Protein AF-A0A953SVZ8-F1 (afdb_monomer)

Radius of gyration: 27.63 Å; Cα contacts (8 Å, |Δi|>4): 65; chains: 1; bounding box: 50×70×62 Å

Solvent-accessible surface area (backbone atoms only — not comparable to full-atom values): 6945 Å² total; per-residue (Å²): 142,83,84,90,81,86,89,83,80,87,81,80,89,76,92,75,87,72,89,72,73,79,74,72,72,80,58,80,77,72,62,69,92,68,84,69,84,74,73,48,72,58,39,46,52,50,51,61,76,54,46,54,90,94,49,57,63,70,57,48,53,60,51,49,67,39,71,76,39,18,67,75,56,59,38,69,39,37,66,76,52,52,78,75,40,66,69,90,58,49,57,83,81,46,39,75,41,85,43,83,85,128

Foldseek 3Di:
DDDDDDDDDDDDDDDDDDPPDPPPPPPVVPPDPPDDPDQDPLQLVQQQVQDDPPDDSVVSVVQCSDLVVLAVRAGEDEVVSVVVGDPVSHDPSHHYDYDYDD

Sequence (102 aa):
MRTHTLIFLLGLLPLGAMAQAPAQELDPSSSTAQDGERVNATTLAVLRANCPKDMAEADWLRLMAKSVNRSLYPLRITQAMLDTLDASKLDPGYQYVMVPVR

Mean predicted aligned error: 15.34 Å

Secondary structure (DSSP, 8-state):
---------------------------TT-----S-----HHHHHHHHHT--TTS-HHHHHHHHTSHHHHHHSPEEE-HHHHTTS-GGGS-TTS-EEE----

Structure (mmCIF, N/CA/C/O backbone):
data_AF-A0A953SVZ8-F1
#
_entry.id   AF-A0A953SVZ8-F1
#
loop_
_atom_site.group_PDB
_atom_site.id
_atom_site.type_symbol
_atom_site.label_atom_id
_atom_site.label_alt_id
_atom_site.label_comp_id
_atom_site.label_asym_id
_atom_site.label_entity_id
_atom_site.label_seq_id
_atom_site.pdbx_PDB_ins_code
_atom_site.Cartn_x
_atom_site.Cartn_y
_atom_site.Cartn_z
_atom_site.occupancy
_atom_site.B_iso_or_equiv
_atom_site.auth_seq_id
_atom_site.auth_comp_id
_atom_site.auth_asym_id
_atom_site.auth_atom_id
_atom_site.pdbx_PDB_model_num
ATOM 1 N N . MET A 1 1 ? -38.955 37.897 -46.543 1.00 50.84 1 MET A N 1
ATOM 2 C CA . MET A 1 1 ? -37.557 38.135 -46.969 1.00 50.84 1 MET A CA 1
ATOM 3 C C . MET A 1 1 ? -37.350 39.637 -47.097 1.00 50.84 1 MET A C 1
ATOM 5 O O . MET A 1 1 ? -37.957 40.241 -47.972 1.00 50.84 1 MET A O 1
ATOM 9 N N . ARG A 1 2 ? -36.624 40.247 -46.151 1.00 42.28 2 ARG A N 1
ATOM 10 C CA . ARG A 1 2 ? -36.270 41.682 -46.114 1.00 42.28 2 ARG A CA 1
ATOM 11 C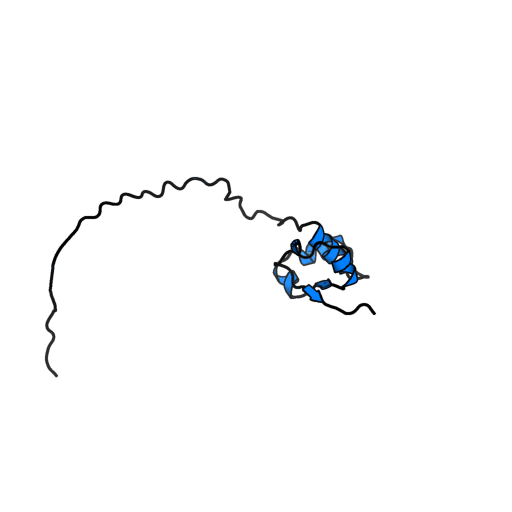 C . ARG A 1 2 ? -35.296 41.899 -44.941 1.00 42.28 2 ARG A C 1
ATOM 13 O O . ARG A 1 2 ? -35.641 41.544 -43.824 1.00 42.28 2 ARG A O 1
ATOM 20 N N . THR A 1 3 ? -34.007 42.070 -45.246 1.00 41.44 3 THR A N 1
ATOM 21 C CA . THR A 1 3 ? -33.200 43.316 -45.180 1.00 41.44 3 THR A CA 1
ATOM 22 C C . THR A 1 3 ? -32.596 43.615 -43.803 1.00 41.44 3 THR A C 1
ATOM 24 O O . THR A 1 3 ? -33.304 43.935 -42.856 1.00 41.44 3 THR A O 1
ATOM 27 N N . HIS A 1 4 ? -31.264 43.514 -43.753 1.00 55.16 4 HIS A N 1
ATOM 28 C CA . HIS A 1 4 ? -30.356 43.935 -42.684 1.00 55.16 4 HIS A CA 1
ATOM 29 C C . HIS A 1 4 ? -30.533 45.405 -42.285 1.00 55.16 4 HIS A C 1
ATOM 31 O O . HIS A 1 4 ? -30.654 46.222 -43.191 1.00 55.16 4 HIS A O 1
ATOM 37 N N . THR A 1 5 ? -30.373 45.734 -40.994 1.00 47.22 5 THR A N 1
ATOM 38 C CA . THR A 1 5 ? -29.823 47.032 -40.555 1.00 47.22 5 THR A CA 1
ATOM 39 C C . THR A 1 5 ? -29.107 46.894 -39.208 1.00 47.22 5 THR A C 1
ATOM 41 O O . THR A 1 5 ? -29.642 46.333 -38.254 1.00 47.22 5 THR A O 1
ATOM 44 N N . LEU A 1 6 ? -27.878 47.414 -39.187 1.00 54.38 6 LEU A N 1
ATOM 45 C CA . LEU A 1 6 ? -26.944 47.562 -38.075 1.00 54.38 6 LEU A CA 1
ATOM 46 C C . LEU A 1 6 ? -27.573 48.194 -36.823 1.00 54.38 6 LEU A C 1
ATOM 48 O O . LEU A 1 6 ? -28.217 49.237 -36.915 1.00 54.38 6 LEU A O 1
ATOM 52 N N . ILE A 1 7 ? -27.239 47.655 -35.649 1.00 59.78 7 ILE A N 1
ATOM 53 C CA . ILE A 1 7 ? -27.315 48.394 -34.384 1.00 59.78 7 ILE A CA 1
ATOM 54 C C . ILE A 1 7 ? -25.902 48.882 -34.065 1.00 59.78 7 ILE A C 1
ATOM 56 O O . ILE A 1 7 ? -25.050 48.140 -33.586 1.00 59.78 7 ILE A O 1
ATOM 60 N N . PHE A 1 8 ? -25.669 50.147 -34.405 1.00 52.25 8 PHE A N 1
ATOM 61 C CA . PHE A 1 8 ? -24.548 50.957 -33.956 1.00 52.25 8 PHE A CA 1
ATOM 62 C C . PHE A 1 8 ? -25.081 51.795 -32.790 1.00 52.25 8 PHE A C 1
ATOM 64 O O . PHE A 1 8 ? -25.902 52.684 -33.004 1.00 52.25 8 PHE A O 1
ATOM 71 N N . LEU A 1 9 ? -24.665 51.505 -31.559 1.00 55.28 9 LEU A N 1
ATOM 72 C CA . LEU A 1 9 ? -24.844 52.435 -30.444 1.00 55.28 9 LEU A CA 1
ATOM 73 C C . LEU A 1 9 ? -23.584 52.420 -29.587 1.00 55.28 9 LEU A C 1
ATOM 75 O O . LEU A 1 9 ? -23.368 51.592 -28.708 1.00 55.28 9 LEU A O 1
ATOM 79 N N . LEU A 1 10 ? -22.725 53.351 -29.985 1.00 57.41 10 LEU A N 1
ATOM 80 C CA . LEU A 1 10 ? -21.532 53.832 -29.326 1.00 57.41 10 LEU A CA 1
ATOM 81 C C . LEU A 1 10 ? -21.931 54.605 -28.057 1.00 57.41 10 LEU A C 1
ATOM 83 O O . LEU A 1 10 ? -22.761 55.510 -28.129 1.00 57.41 10 LEU A O 1
ATOM 87 N N . GLY A 1 11 ? -21.281 54.310 -26.934 1.00 50.88 11 GLY A N 1
ATOM 88 C CA . GLY A 1 11 ? -21.225 55.188 -25.762 1.00 50.88 11 GLY A CA 1
ATOM 89 C C . GLY A 1 11 ? -21.075 54.392 -24.466 1.00 50.88 11 GLY A C 1
ATOM 90 O O . GLY A 1 11 ? -21.738 53.384 -24.292 1.00 50.88 11 GLY A O 1
ATOM 91 N N . LEU A 1 12 ? -20.246 54.752 -23.493 1.00 57.69 12 LEU A N 1
ATOM 92 C CA . LEU A 1 12 ? -19.251 55.809 -23.335 1.00 57.69 12 LEU A CA 1
ATOM 93 C C . LEU A 1 12 ? -18.567 55.469 -21.978 1.00 57.69 12 LEU A C 1
ATOM 95 O O . LEU A 1 12 ? -19.288 55.291 -21.002 1.00 57.69 12 LEU A O 1
ATOM 99 N N . LEU A 1 13 ? -17.224 55.444 -21.912 1.00 51.69 13 LEU A N 1
ATOM 100 C CA . LEU A 1 13 ? -16.349 55.471 -20.703 1.00 51.69 13 LEU A CA 1
ATOM 101 C C . LEU A 1 13 ? -16.264 54.251 -19.743 1.00 51.69 13 LEU A C 1
ATOM 103 O O . LEU A 1 13 ? -17.208 53.473 -19.664 1.00 51.69 13 LEU A O 1
ATOM 107 N N . PRO A 1 14 ? -15.184 54.128 -18.919 1.00 51.81 14 PRO A N 1
ATOM 108 C CA . PRO A 1 14 ? -13.953 54.935 -18.849 1.00 51.81 14 PRO A CA 1
ATOM 109 C C . PRO A 1 14 ? -12.647 54.140 -19.055 1.00 51.81 14 PRO A C 1
ATOM 111 O O . PRO A 1 14 ? -12.565 52.931 -18.853 1.00 51.81 14 PRO A O 1
ATOM 114 N N . LEU A 1 15 ? -11.591 54.884 -19.404 1.00 56.44 15 LEU A N 1
ATOM 115 C CA . LEU A 1 15 ? -10.197 54.451 -19.352 1.00 56.44 15 LEU A CA 1
ATOM 116 C C . LEU A 1 15 ? -9.817 54.017 -17.928 1.00 56.44 15 LEU A C 1
ATOM 118 O O . LEU A 1 15 ? -9.493 54.844 -17.080 1.00 56.44 15 LEU A O 1
ATOM 122 N N . GLY A 1 16 ? -9.825 52.711 -17.682 1.00 53.78 16 GLY A N 1
ATOM 123 C CA . GLY A 1 16 ? -9.140 52.095 -16.555 1.00 53.78 16 GLY A CA 1
ATOM 124 C C . GLY A 1 16 ? -7.757 51.640 -16.996 1.00 53.78 16 GLY A C 1
ATOM 125 O O . GLY A 1 16 ? -7.590 50.515 -17.455 1.00 53.78 16 GLY A O 1
ATOM 126 N N . ALA A 1 17 ? -6.771 52.526 -16.883 1.00 55.75 17 ALA A N 1
ATOM 127 C CA . ALA A 1 17 ? -5.371 52.148 -16.936 1.00 55.75 17 ALA A CA 1
ATOM 128 C C . ALA A 1 17 ? -5.073 51.205 -15.763 1.00 55.75 17 ALA A C 1
ATOM 130 O O . ALA A 1 17 ? -4.973 51.652 -14.627 1.00 55.75 17 ALA A O 1
ATOM 131 N N . MET A 1 18 ? -4.922 49.912 -16.036 1.00 52.09 18 MET A N 1
ATOM 132 C CA . MET A 1 18 ? -4.241 48.992 -15.129 1.00 52.09 18 MET A CA 1
ATOM 133 C C . MET A 1 18 ? -3.091 48.365 -15.900 1.00 52.09 18 MET A C 1
ATOM 135 O O . MET A 1 18 ? -3.202 47.310 -16.518 1.00 52.09 18 MET A O 1
ATOM 139 N N . ALA A 1 19 ? -1.971 49.083 -15.880 1.00 58.16 19 ALA A N 1
ATOM 140 C CA . ALA A 1 19 ? -0.663 48.500 -16.084 1.00 58.16 19 ALA A CA 1
ATOM 141 C C . ALA A 1 19 ? -0.404 47.527 -14.924 1.00 58.16 19 ALA A C 1
ATOM 143 O O . ALA A 1 19 ? 0.173 47.893 -13.907 1.00 58.16 19 ALA A O 1
ATOM 144 N N . GLN A 1 20 ? -0.865 46.288 -15.060 1.00 55.81 20 GLN A N 1
ATOM 145 C CA . GLN A 1 20 ? -0.324 45.173 -14.298 1.00 55.81 20 GLN A CA 1
ATOM 146 C C . GLN A 1 20 ? 0.569 44.394 -15.248 1.00 55.81 20 GLN A C 1
ATOM 148 O O . GLN A 1 20 ? 0.148 43.457 -15.921 1.00 55.81 20 GLN A O 1
ATOM 153 N N . ALA A 1 21 ? 1.822 44.840 -15.327 1.00 51.19 21 ALA A N 1
ATOM 154 C CA . ALA A 1 21 ? 2.894 43.942 -15.703 1.00 51.19 21 ALA A CA 1
ATOM 155 C C . ALA A 1 21 ? 2.831 42.762 -14.723 1.00 51.19 21 ALA A C 1
ATOM 157 O O . ALA A 1 21 ? 2.873 43.005 -13.511 1.00 51.19 21 ALA A O 1
ATOM 158 N N . PRO A 1 22 ? 2.725 41.507 -15.184 1.00 47.31 22 PRO A N 1
ATOM 159 C CA . PRO A 1 22 ? 3.097 40.408 -14.328 1.00 47.31 22 PRO A CA 1
ATOM 160 C C . PRO A 1 22 ? 4.607 40.548 -14.139 1.00 47.31 22 PRO A C 1
ATOM 162 O O . PRO A 1 22 ? 5.405 40.082 -14.949 1.00 47.31 22 PRO A O 1
ATOM 165 N N . ALA A 1 23 ? 5.009 41.229 -13.066 1.00 49.75 23 ALA A N 1
ATOM 166 C CA . ALA A 1 23 ? 6.196 40.807 -12.362 1.00 49.75 23 ALA A CA 1
ATOM 167 C C . ALA A 1 23 ? 5.887 39.361 -11.976 1.00 49.75 23 ALA A C 1
ATOM 169 O O . ALA A 1 23 ? 5.161 39.100 -11.019 1.00 49.75 23 ALA A O 1
ATOM 170 N N . GLN A 1 24 ? 6.326 38.434 -12.830 1.00 48.69 24 GLN A N 1
ATOM 171 C CA . GLN A 1 24 ? 6.577 37.069 -12.429 1.00 48.69 24 GLN A CA 1
ATOM 172 C C . GLN A 1 24 ? 7.554 37.196 -11.272 1.00 48.69 24 GLN A C 1
ATOM 174 O O . GLN A 1 24 ? 8.764 37.316 -11.458 1.00 48.69 24 GLN A O 1
ATOM 179 N N . GLU A 1 25 ? 6.987 37.270 -10.075 1.00 45.78 25 GLU A N 1
ATOM 180 C CA . GLU A 1 25 ? 7.646 36.833 -8.874 1.00 45.78 25 GLU A CA 1
ATOM 181 C C . GLU A 1 25 ? 8.109 35.422 -9.219 1.00 45.78 25 GLU A C 1
ATOM 183 O O . GLU A 1 25 ? 7.312 34.503 -9.424 1.00 45.78 25 GLU A O 1
ATOM 188 N N . LEU A 1 26 ? 9.409 35.324 -9.495 1.00 47.62 26 LEU A N 1
ATOM 189 C CA . LEU A 1 26 ? 10.150 34.083 -9.559 1.00 47.62 26 LEU A CA 1
ATOM 190 C C . LEU A 1 26 ? 9.988 33.463 -8.184 1.00 47.62 26 LEU A C 1
ATOM 192 O O . LEU A 1 26 ? 10.814 33.665 -7.303 1.00 47.62 26 LEU A O 1
ATOM 196 N N . ASP A 1 27 ? 8.870 32.780 -8.004 1.00 43.56 27 ASP A N 1
ATOM 197 C CA . ASP A 1 27 ? 8.632 31.880 -6.909 1.00 43.56 27 ASP A CA 1
ATOM 198 C C . ASP A 1 27 ? 9.635 30.735 -7.120 1.00 43.56 27 ASP A C 1
ATOM 200 O O . ASP A 1 27 ? 9.487 29.953 -8.071 1.00 43.56 27 ASP A O 1
ATOM 204 N N . PRO A 1 28 ? 10.697 30.612 -6.300 1.00 48.16 28 PRO A N 1
ATOM 205 C CA . PRO A 1 28 ? 11.595 29.467 -6.393 1.00 48.16 28 PRO A CA 1
ATOM 206 C C . PRO A 1 28 ? 10.885 28.162 -5.986 1.00 48.16 28 PRO A C 1
ATOM 208 O O . PRO A 1 28 ? 11.489 27.093 -6.037 1.00 48.16 28 PRO A O 1
ATOM 211 N N . SER A 1 29 ? 9.595 28.216 -5.633 1.00 46.94 29 SER A N 1
ATOM 212 C CA . SER A 1 29 ? 8.749 27.045 -5.401 1.00 46.94 29 SER A CA 1
ATOM 213 C C . SER A 1 29 ? 8.285 26.366 -6.688 1.00 46.94 29 SER A C 1
ATOM 215 O O . SER A 1 29 ? 7.736 25.267 -6.625 1.00 46.94 29 SER A O 1
ATOM 217 N N . SER A 1 30 ? 8.603 26.924 -7.863 1.00 44.72 30 SER A N 1
ATOM 218 C CA . SER A 1 30 ? 8.663 26.141 -9.102 1.00 44.72 30 SER A CA 1
ATOM 219 C C . SER A 1 30 ? 9.897 25.227 -9.087 1.00 44.72 30 SER A C 1
ATOM 221 O O . SER A 1 30 ? 10.709 25.234 -10.011 1.00 44.72 30 SER A O 1
ATOM 223 N N . SER A 1 31 ? 10.043 24.416 -8.030 1.00 40.75 31 SER A N 1
ATOM 224 C CA . SER A 1 31 ? 10.729 23.141 -8.164 1.00 40.75 31 SER A CA 1
ATOM 225 C C . SER A 1 31 ? 9.939 22.378 -9.205 1.00 40.75 31 SER A C 1
ATOM 227 O O . SER A 1 31 ? 8.851 21.865 -8.952 1.00 40.75 31 SER A O 1
ATOM 229 N N . THR A 1 32 ? 10.492 22.377 -10.412 1.00 39.12 32 THR A N 1
ATOM 230 C CA . THR A 1 32 ? 10.480 21.228 -11.300 1.00 39.12 32 THR A CA 1
ATOM 231 C C . THR A 1 32 ? 10.027 19.991 -10.548 1.00 39.12 32 THR A C 1
ATOM 233 O O . THR A 1 32 ? 10.693 19.562 -9.604 1.00 39.12 32 THR A O 1
ATOM 236 N N . ALA A 1 33 ? 8.894 19.442 -10.977 1.00 43.16 33 ALA A N 1
ATOM 237 C CA . ALA A 1 33 ? 8.528 18.056 -10.763 1.00 43.16 33 ALA A CA 1
ATOM 238 C C . ALA A 1 33 ? 9.641 17.165 -11.350 1.00 43.16 33 ALA A C 1
ATOM 240 O O . ALA A 1 33 ? 9.509 16.585 -12.422 1.00 43.16 33 ALA A O 1
ATOM 241 N N . GLN A 1 34 ? 10.783 17.152 -10.672 1.00 38.28 34 GLN A N 1
ATOM 242 C CA . GLN A 1 34 ? 11.872 16.221 -10.823 1.00 38.28 34 GLN A CA 1
ATOM 243 C C . GLN A 1 34 ? 11.584 15.096 -9.839 1.00 38.28 34 GLN A C 1
ATOM 245 O O . GLN A 1 34 ? 11.670 15.262 -8.627 1.00 38.28 34 GLN A O 1
ATOM 250 N N . ASP A 1 35 ? 11.184 13.970 -10.418 1.00 41.00 35 ASP A N 1
ATOM 251 C CA . ASP A 1 35 ? 11.689 12.651 -10.068 1.00 41.00 35 ASP A CA 1
ATOM 252 C C . ASP A 1 35 ? 11.673 12.266 -8.585 1.00 41.00 35 ASP A C 1
ATOM 254 O O . ASP A 1 35 ? 12.630 12.444 -7.836 1.00 41.00 35 ASP A O 1
ATOM 258 N N . GLY A 1 36 ? 10.587 11.592 -8.207 1.00 45.84 36 GLY A N 1
ATOM 259 C CA . GLY A 1 36 ? 10.483 10.868 -6.947 1.00 45.84 36 GLY A CA 1
ATOM 260 C C . GLY A 1 36 ? 9.821 11.695 -5.862 1.00 45.84 36 GLY A C 1
ATOM 261 O O . GLY A 1 36 ? 10.464 12.059 -4.881 1.00 45.84 36 GLY A O 1
ATOM 262 N N . GLU A 1 37 ? 8.515 11.939 -6.009 1.00 57.25 37 GLU A N 1
ATOM 263 C CA . GLU A 1 37 ? 7.651 12.298 -4.885 1.00 57.25 37 GLU A CA 1
ATOM 264 C C . GLU A 1 37 ? 7.962 11.331 -3.737 1.00 57.25 37 GLU A C 1
ATOM 266 O O . GLU A 1 37 ? 7.682 10.129 -3.805 1.00 57.25 37 GLU A O 1
ATOM 271 N N . ARG A 1 38 ? 8.687 11.836 -2.736 1.00 72.19 38 ARG A N 1
ATOM 272 C CA . ARG A 1 38 ? 9.204 11.023 -1.645 1.00 72.19 38 ARG A CA 1
ATOM 273 C C . ARG A 1 38 ? 8.002 10.519 -0.867 1.00 72.19 38 ARG A C 1
ATOM 275 O O . ARG A 1 38 ? 7.405 11.268 -0.099 1.00 72.19 38 ARG A O 1
ATOM 282 N N . VAL A 1 39 ? 7.660 9.251 -1.079 1.00 86.38 39 VAL A N 1
ATOM 283 C CA . VAL A 1 39 ? 6.554 8.593 -0.385 1.00 86.38 39 VAL A CA 1
ATOM 284 C C . VAL A 1 39 ? 6.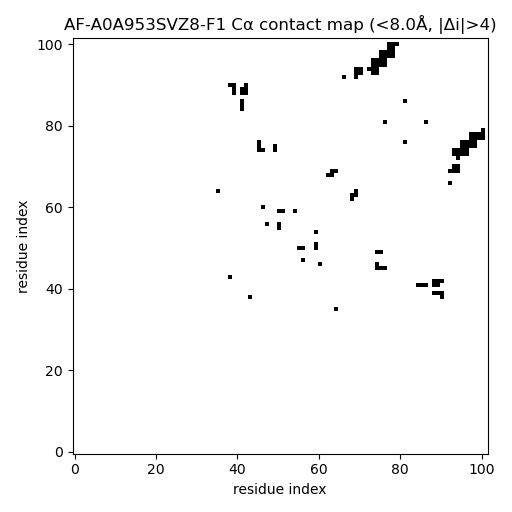747 8.775 1.118 1.00 86.38 39 VAL A C 1
ATOM 286 O O . VAL A 1 39 ? 7.811 8.460 1.662 1.00 86.38 39 VAL A O 1
ATOM 289 N N . ASN A 1 40 ? 5.732 9.324 1.787 1.00 91.75 40 ASN A N 1
ATOM 290 C CA . ASN A 1 40 ? 5.808 9.562 3.221 1.00 91.75 40 ASN A CA 1
ATOM 291 C C . ASN A 1 40 ? 5.920 8.231 3.992 1.00 91.75 40 ASN A C 1
ATOM 293 O O . ASN A 1 40 ? 5.543 7.166 3.499 1.00 91.75 40 ASN A O 1
ATOM 297 N N . ALA A 1 41 ? 6.443 8.288 5.218 1.00 93.94 41 ALA A N 1
ATOM 298 C CA . ALA A 1 41 ? 6.744 7.088 5.999 1.00 93.94 41 ALA A CA 1
ATOM 299 C C . ALA A 1 41 ? 5.511 6.202 6.270 1.00 93.94 41 ALA A C 1
ATOM 301 O O . ALA A 1 41 ? 5.634 4.977 6.255 1.00 93.94 41 ALA A O 1
ATOM 302 N N . THR A 1 42 ? 4.331 6.801 6.468 1.00 95.88 42 THR A N 1
ATOM 303 C CA . THR A 1 42 ? 3.077 6.069 6.700 1.00 95.88 42 THR A CA 1
ATOM 304 C C . THR A 1 42 ? 2.679 5.276 5.458 1.00 95.88 42 THR A C 1
ATOM 306 O O . THR A 1 42 ? 2.476 4.066 5.536 1.00 95.88 42 THR A O 1
ATOM 309 N N . THR A 1 43 ? 2.641 5.920 4.290 1.00 96.56 43 THR A N 1
ATOM 310 C CA . THR A 1 43 ? 2.340 5.249 3.017 1.00 96.56 43 THR A CA 1
ATOM 311 C C . THR A 1 43 ? 3.383 4.185 2.681 1.00 96.56 43 THR A C 1
ATOM 313 O O . THR A 1 43 ? 3.033 3.102 2.215 1.00 96.56 43 THR A O 1
ATOM 316 N N . LEU A 1 44 ? 4.664 4.438 2.975 1.00 96.44 44 LEU A N 1
ATOM 317 C CA . LEU A 1 44 ? 5.732 3.459 2.768 1.00 96.44 44 LEU A CA 1
ATOM 318 C C . LEU A 1 44 ? 5.525 2.194 3.614 1.00 96.44 44 LEU A C 1
ATOM 320 O O . LEU A 1 44 ? 5.745 1.089 3.121 1.00 96.44 44 LEU A O 1
ATOM 324 N N . ALA A 1 45 ? 5.071 2.330 4.863 1.00 96.44 45 ALA A N 1
ATOM 325 C CA . ALA A 1 45 ? 4.743 1.182 5.706 1.00 96.44 45 ALA A CA 1
ATOM 326 C C . ALA A 1 45 ? 3.597 0.349 5.108 1.00 96.44 45 ALA A C 1
ATOM 328 O O . ALA A 1 45 ? 3.690 -0.878 5.056 1.00 96.44 45 ALA A O 1
ATOM 329 N N . VAL A 1 46 ? 2.555 1.006 4.584 1.00 96.94 46 VAL A N 1
ATOM 330 C CA . VAL A 1 46 ? 1.444 0.323 3.903 1.00 96.94 46 VAL A CA 1
ATOM 331 C C . VAL A 1 46 ? 1.917 -0.378 2.628 1.00 96.94 46 VAL A C 1
ATOM 333 O O . VAL A 1 46 ? 1.536 -1.526 2.392 1.00 96.94 46 VAL A O 1
ATOM 336 N N . LEU A 1 47 ? 2.772 0.267 1.830 1.00 97.31 47 LEU A N 1
ATOM 337 C CA . LEU A 1 47 ? 3.360 -0.334 0.632 1.00 97.31 47 LEU A CA 1
ATOM 338 C C . LEU A 1 47 ? 4.138 -1.603 0.973 1.00 97.31 47 LEU A C 1
ATOM 340 O O . LEU A 1 47 ? 3.924 -2.629 0.336 1.00 97.31 47 LEU A O 1
ATOM 344 N N . ARG A 1 48 ? 4.985 -1.563 2.003 1.00 96.75 48 ARG A N 1
ATOM 345 C CA . ARG A 1 48 ? 5.746 -2.733 2.464 1.00 96.75 48 ARG A CA 1
ATOM 346 C C . ARG A 1 48 ? 4.841 -3.861 2.944 1.00 96.75 48 ARG A C 1
ATOM 348 O O . ARG A 1 48 ? 5.044 -5.006 2.555 1.00 96.75 48 ARG A O 1
ATOM 355 N N . ALA A 1 49 ? 3.804 -3.539 3.718 1.00 96.44 49 ALA A N 1
ATOM 356 C CA . ALA A 1 49 ? 2.828 -4.520 4.195 1.00 96.44 49 ALA A CA 1
ATOM 357 C C . ALA A 1 49 ? 2.041 -5.197 3.056 1.00 96.44 49 ALA A C 1
ATOM 359 O O . ALA A 1 49 ? 1.544 -6.309 3.223 1.00 96.44 49 ALA A O 1
ATOM 360 N N . ASN A 1 50 ? 1.936 -4.535 1.901 1.00 97.25 50 ASN A N 1
ATOM 361 C CA . ASN A 1 50 ? 1.262 -5.039 0.706 1.00 97.25 50 ASN A CA 1
ATOM 362 C C . ASN A 1 50 ? 2.215 -5.649 -0.332 1.00 97.25 50 ASN A C 1
ATOM 364 O O . ASN A 1 50 ? 1.754 -6.045 -1.402 1.00 97.25 50 ASN A O 1
ATOM 368 N N . CYS A 1 51 ? 3.517 -5.747 -0.043 1.00 97.56 51 CYS A N 1
ATOM 369 C CA . CYS A 1 51 ? 4.470 -6.364 -0.959 1.00 97.56 51 CYS A CA 1
ATOM 370 C C . CYS A 1 51 ? 4.086 -7.836 -1.213 1.00 97.56 51 CYS A C 1
ATOM 372 O O . CYS A 1 51 ? 3.937 -8.602 -0.251 1.00 97.56 51 CYS A O 1
ATOM 374 N N . PRO A 1 52 ? 3.926 -8.267 -2.480 1.00 96.69 52 PRO A N 1
ATOM 375 C CA . PRO A 1 52 ? 3.685 -9.671 -2.795 1.00 96.69 52 PRO A CA 1
ATOM 376 C C . PRO A 1 52 ? 4.817 -10.560 -2.268 1.00 96.69 52 PRO A C 1
ATOM 378 O O . PRO A 1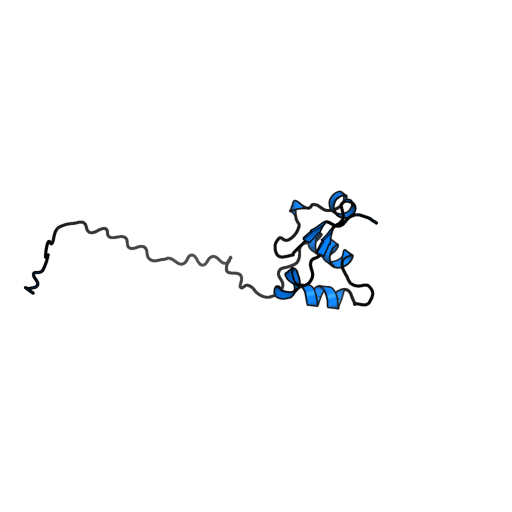 52 ? 5.985 -10.187 -2.341 1.00 96.69 52 PRO A O 1
ATOM 381 N N . LYS A 1 53 ? 4.477 -11.757 -1.770 1.00 95.31 53 LYS A N 1
ATOM 382 C CA . LYS A 1 53 ? 5.452 -12.684 -1.161 1.00 95.31 53 LYS A CA 1
ATOM 383 C C . LYS A 1 53 ? 6.564 -13.114 -2.122 1.00 95.31 53 LYS A C 1
ATOM 385 O O . LYS A 1 53 ? 7.695 -13.295 -1.691 1.00 95.31 53 LYS A O 1
ATOM 390 N N . ASP A 1 54 ? 6.232 -13.244 -3.404 1.00 96.44 54 ASP A N 1
ATOM 391 C CA . ASP A 1 54 ? 7.140 -13.718 -4.453 1.00 96.44 54 ASP A CA 1
ATOM 392 C C . ASP A 1 54 ? 7.811 -12.562 -5.224 1.00 96.44 54 ASP A C 1
ATOM 394 O O . ASP A 1 54 ? 8.335 -12.757 -6.319 1.00 96.44 54 ASP A O 1
ATOM 398 N N . MET A 1 55 ? 7.773 -11.337 -4.684 1.00 97.44 55 MET A N 1
ATOM 399 C CA . MET A 1 55 ? 8.354 -10.140 -5.295 1.00 97.44 55 MET A CA 1
ATOM 400 C C . MET A 1 55 ? 9.327 -9.463 -4.328 1.00 97.44 55 MET A C 1
ATOM 402 O O . MET A 1 55 ? 9.048 -9.330 -3.139 1.00 97.44 55 MET A O 1
ATOM 406 N N . ALA A 1 56 ? 10.468 -8.994 -4.838 1.00 97.81 56 ALA A N 1
ATOM 407 C CA . ALA A 1 56 ? 11.393 -8.202 -4.039 1.00 97.81 56 ALA A CA 1
ATOM 408 C C . ALA A 1 56 ? 10.780 -6.834 -3.692 1.00 97.81 56 ALA A C 1
ATOM 410 O O . ALA A 1 56 ? 10.221 -6.163 -4.561 1.00 97.81 56 ALA A O 1
ATOM 411 N N . GLU A 1 57 ? 10.952 -6.376 -2.446 1.00 97.00 57 GLU A N 1
ATOM 412 C CA . GLU A 1 57 ? 10.405 -5.088 -1.985 1.00 97.00 57 GLU A CA 1
ATOM 413 C C . GLU A 1 57 ? 10.837 -3.924 -2.890 1.00 97.00 57 GLU A C 1
ATOM 415 O O . GLU A 1 57 ? 10.020 -3.084 -3.253 1.00 97.00 57 GLU A O 1
ATOM 420 N N . ALA A 1 58 ? 12.105 -3.886 -3.307 1.00 96.31 58 ALA A N 1
ATOM 421 C CA . ALA A 1 58 ? 12.611 -2.826 -4.178 1.00 96.31 58 ALA A CA 1
ATOM 422 C C . ALA A 1 58 ? 11.893 -2.789 -5.540 1.00 96.31 58 ALA A C 1
ATOM 424 O O . ALA A 1 58 ? 11.596 -1.708 -6.054 1.00 96.31 58 ALA A O 1
ATOM 425 N N . ASP A 1 59 ? 11.573 -3.955 -6.107 1.00 97.56 59 ASP A N 1
ATOM 426 C CA . ASP A 1 59 ? 10.833 -4.056 -7.365 1.00 97.56 59 ASP A CA 1
ATOM 427 C C . ASP A 1 59 ? 9.378 -3.636 -7.196 1.00 97.56 59 ASP A C 1
ATOM 429 O O . ASP A 1 59 ? 8.851 -2.909 -8.038 1.00 97.56 59 ASP A O 1
ATOM 433 N N . TRP A 1 60 ? 8.761 -4.019 -6.080 1.00 97.44 60 TRP A N 1
ATOM 434 C CA . TRP A 1 60 ? 7.423 -3.576 -5.708 1.00 97.44 60 TRP A CA 1
ATOM 435 C C . TRP A 1 60 ? 7.346 -2.053 -5.542 1.00 97.44 60 TRP A C 1
ATOM 437 O O . TRP A 1 60 ? 6.491 -1.402 -6.141 1.00 97.44 60 TRP A O 1
ATOM 447 N N . LEU A 1 61 ? 8.273 -1.446 -4.798 1.00 96.44 61 LEU A N 1
ATOM 448 C CA . LEU A 1 61 ? 8.312 0.006 -4.613 1.00 96.44 61 LEU A CA 1
ATOM 449 C C . LEU A 1 61 ? 8.558 0.736 -5.940 1.00 96.44 61 LEU A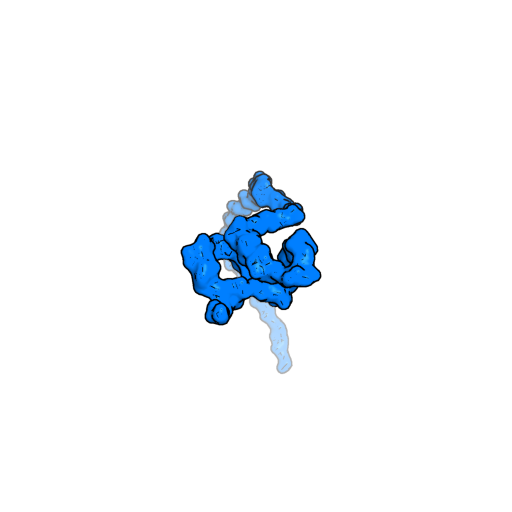 C 1
ATOM 451 O O . LEU A 1 61 ? 7.910 1.744 -6.221 1.00 96.44 61 LEU A O 1
ATOM 455 N N . ARG A 1 62 ? 9.433 0.200 -6.800 1.00 96.19 62 ARG A N 1
ATOM 456 C CA . ARG A 1 62 ? 9.667 0.730 -8.151 1.00 96.19 62 ARG A CA 1
ATOM 457 C C . ARG A 1 62 ? 8.432 0.606 -9.046 1.00 96.19 62 ARG A C 1
ATOM 459 O O . ARG A 1 62 ? 8.171 1.502 -9.848 1.00 96.19 62 ARG A O 1
ATOM 466 N N . LEU A 1 63 ? 7.670 -0.480 -8.921 1.00 96.62 63 LEU A N 1
ATOM 467 C CA . LEU A 1 63 ? 6.393 -0.656 -9.608 1.00 96.62 63 LEU A CA 1
ATOM 468 C C . LEU A 1 63 ? 5.399 0.421 -9.152 1.00 96.62 63 LEU A C 1
ATOM 470 O O . LEU A 1 63 ? 4.830 1.116 -9.993 1.00 96.62 63 LEU A O 1
ATOM 474 N N . MET A 1 64 ? 5.233 0.592 -7.841 1.00 96.50 64 MET A N 1
ATOM 475 C CA . MET A 1 64 ? 4.258 1.508 -7.239 1.00 96.50 64 MET A CA 1
ATOM 476 C C . MET A 1 64 ? 4.623 2.992 -7.370 1.00 96.50 64 MET A C 1
ATOM 478 O O . MET A 1 64 ? 3.745 3.852 -7.303 1.00 96.50 64 MET A O 1
ATOM 482 N N . ALA A 1 65 ? 5.890 3.310 -7.647 1.00 93.75 65 ALA A N 1
ATOM 483 C CA . ALA A 1 65 ? 6.312 4.669 -7.982 1.00 93.75 65 ALA A CA 1
ATOM 484 C C . ALA A 1 65 ? 5.611 5.212 -9.245 1.00 93.75 65 ALA A C 1
ATOM 486 O O . ALA A 1 65 ? 5.403 6.421 -9.360 1.00 93.75 65 ALA A O 1
ATOM 487 N N . LYS A 1 66 ? 5.200 4.335 -10.175 1.00 93.50 66 LYS A N 1
ATOM 488 C CA . LYS A 1 66 ? 4.437 4.723 -11.370 1.00 93.50 66 LYS A CA 1
ATOM 489 C C . LYS A 1 66 ? 2.990 5.042 -10.986 1.00 93.50 66 LYS A C 1
ATOM 491 O O . LYS A 1 66 ? 2.277 4.163 -10.512 1.00 93.50 66 LYS A O 1
ATOM 496 N N . SER A 1 67 ? 2.530 6.262 -11.267 1.00 91.12 67 SER A N 1
ATOM 497 C CA . SER A 1 67 ? 1.181 6.737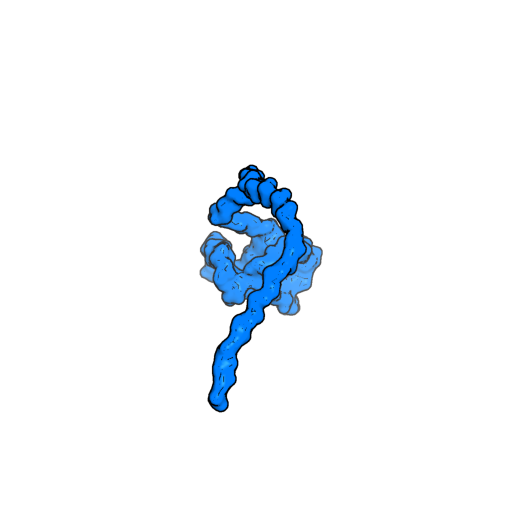 -10.903 1.00 91.12 67 SER A CA 1
ATOM 498 C C . SER A 1 67 ? 0.053 5.817 -11.383 1.00 91.12 67 SER A C 1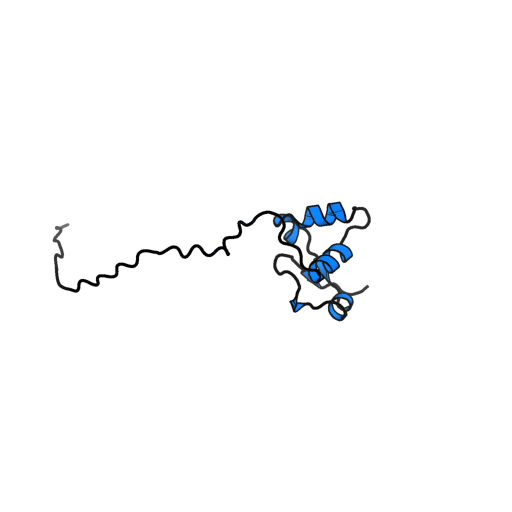
ATOM 500 O O . SER A 1 67 ? -0.859 5.520 -10.620 1.00 91.12 67 SER A O 1
ATOM 502 N N . VAL A 1 68 ? 0.158 5.284 -12.606 1.00 93.56 68 VAL A N 1
ATOM 503 C CA . VAL A 1 68 ? -0.807 4.320 -13.168 1.00 93.56 68 VAL A CA 1
ATOM 504 C C . VAL A 1 68 ? -0.958 3.055 -12.316 1.00 93.56 68 VAL A C 1
ATOM 506 O O . VAL A 1 68 ? -2.045 2.498 -12.224 1.00 93.56 68 VAL A O 1
ATOM 509 N N . ASN A 1 69 ? 0.103 2.611 -11.642 1.00 95.88 69 ASN A N 1
ATOM 510 C CA . ASN A 1 69 ? 0.063 1.400 -10.828 1.00 95.88 69 ASN A CA 1
ATOM 511 C C . ASN A 1 69 ? -0.606 1.631 -9.466 1.00 95.88 69 ASN A C 1
ATOM 513 O O . ASN A 1 69 ? -1.117 0.680 -8.881 1.00 95.88 69 ASN A O 1
ATOM 517 N N . ARG A 1 70 ? -0.662 2.882 -8.985 1.00 94.38 70 ARG A N 1
ATOM 518 C CA . ARG A 1 70 ? -1.271 3.235 -7.691 1.00 94.38 70 ARG A CA 1
ATOM 519 C C . ARG A 1 70 ? -2.781 2.953 -7.641 1.00 94.38 70 ARG A C 1
ATOM 521 O O . ARG A 1 70 ? -3.314 2.739 -6.555 1.00 94.38 70 ARG A O 1
ATOM 528 N N . SER A 1 71 ? -3.453 2.929 -8.798 1.00 91.75 71 SER A N 1
ATOM 529 C CA . SER A 1 71 ? -4.865 2.539 -8.946 1.00 91.75 71 SER A CA 1
ATOM 530 C C . SER A 1 71 ? -5.055 1.098 -9.431 1.00 91.75 71 SER A C 1
ATOM 532 O O . SER A 1 71 ? -6.044 0.462 -9.081 1.00 91.75 71 SER A O 1
ATOM 534 N N . LEU A 1 72 ? -4.117 0.551 -10.215 1.00 95.94 72 LEU A N 1
ATOM 535 C CA . LEU A 1 72 ? -4.185 -0.846 -10.672 1.00 95.94 72 LEU A CA 1
ATOM 536 C C . LEU A 1 72 ? -3.955 -1.855 -9.543 1.00 95.94 72 LEU A C 1
ATOM 538 O O . LEU A 1 72 ? -4.476 -2.968 -9.603 1.00 95.94 72 LEU A O 1
ATOM 542 N N . TYR A 1 73 ? -3.195 -1.468 -8.518 1.00 96.44 73 TYR A N 1
ATOM 5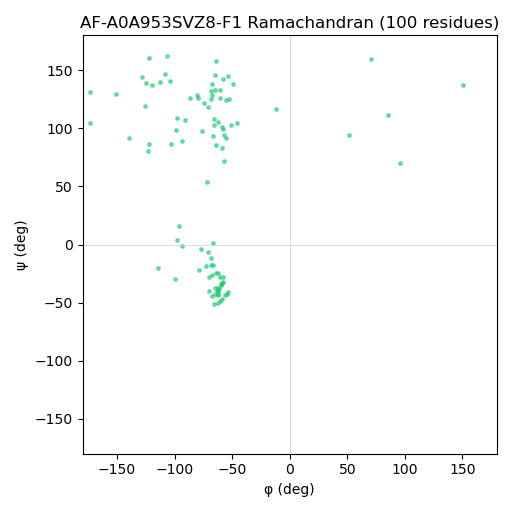43 C CA . TYR A 1 73 ? -2.888 -2.309 -7.365 1.00 96.44 73 TYR A CA 1
ATOM 544 C C . TYR A 1 73 ? -3.320 -1.615 -6.067 1.00 96.44 73 TYR A C 1
ATOM 546 O O . TYR A 1 73 ? -2.486 -1.021 -5.378 1.00 96.44 73 TYR A O 1
ATOM 554 N N . PRO A 1 74 ? -4.620 -1.672 -5.716 1.00 96.94 74 PRO A N 1
ATOM 555 C CA . PRO A 1 74 ? -5.118 -1.065 -4.491 1.00 96.94 74 PRO A CA 1
ATOM 556 C C . PRO A 1 74 ? -4.449 -1.672 -3.255 1.00 96.94 74 PRO A C 1
ATOM 558 O O . PRO A 1 74 ? -4.363 -2.894 -3.107 1.00 96.94 74 PRO A O 1
ATOM 561 N N . LEU A 1 75 ? -4.008 -0.813 -2.340 1.00 97.69 75 LEU A N 1
ATOM 562 C CA . LEU A 1 75 ? -3.353 -1.203 -1.101 1.00 97.69 75 LEU A CA 1
ATOM 563 C C . LEU A 1 75 ? -4.388 -1.640 -0.068 1.00 97.69 75 LEU A C 1
ATOM 565 O O . LEU A 1 75 ? -5.319 -0.909 0.270 1.00 97.69 75 LEU A O 1
ATOM 569 N N . ARG A 1 76 ? -4.214 -2.842 0.469 1.00 97.19 76 ARG A N 1
ATOM 570 C CA . ARG A 1 76 ? -5.077 -3.388 1.510 1.00 97.19 76 ARG A CA 1
ATOM 571 C C . ARG A 1 76 ? -4.665 -2.805 2.854 1.00 97.19 76 ARG A C 1
ATOM 573 O O . ARG A 1 76 ? -3.496 -2.864 3.235 1.00 97.19 76 ARG A O 1
ATOM 580 N N . ILE A 1 77 ? -5.641 -2.275 3.577 1.00 96.56 77 ILE A N 1
ATOM 581 C CA . ILE A 1 77 ? -5.480 -1.778 4.941 1.00 96.56 77 ILE A CA 1
ATOM 582 C C . ILE A 1 77 ? -6.412 -2.574 5.850 1.00 96.56 77 ILE A C 1
ATOM 584 O O . ILE A 1 77 ? -7.557 -2.844 5.497 1.00 96.56 77 ILE A O 1
ATOM 588 N N . THR A 1 78 ? -5.914 -2.962 7.018 1.00 96.06 78 THR A N 1
ATOM 589 C CA . THR A 1 78 ? -6.716 -3.579 8.083 1.00 96.06 78 THR A CA 1
ATOM 590 C C . THR A 1 78 ? -6.924 -2.589 9.223 1.00 96.06 78 THR A C 1
ATOM 592 O O . THR A 1 78 ? -6.153 -1.639 9.364 1.00 96.06 78 THR A O 1
ATOM 595 N N . GLN A 1 79 ? -7.914 -2.840 10.083 1.00 94.69 79 GLN A N 1
ATOM 596 C CA . GLN A 1 79 ? -8.106 -2.032 11.292 1.00 94.69 79 GLN A CA 1
ATOM 597 C C . GLN A 1 79 ? -6.840 -2.008 12.165 1.00 94.69 79 GLN A C 1
ATOM 599 O O . GLN A 1 79 ? -6.394 -0.935 12.546 1.00 94.69 79 GLN A O 1
ATOM 604 N N . ALA A 1 80 ? -6.181 -3.157 12.353 1.00 94.12 80 ALA A N 1
ATOM 605 C CA . ALA A 1 80 ? -4.939 -3.252 13.125 1.00 94.12 80 ALA A CA 1
ATOM 606 C C . ALA A 1 80 ? -3.802 -2.372 12.566 1.00 94.12 80 ALA A C 1
ATOM 608 O O . ALA A 1 80 ? -2.984 -1.848 13.320 1.00 94.12 80 ALA A O 1
ATOM 609 N N . MET A 1 81 ? -3.742 -2.178 11.243 1.00 94.75 81 MET A N 1
ATOM 610 C CA . MET A 1 81 ? -2.801 -1.225 10.650 1.00 94.75 81 MET A CA 1
ATOM 611 C C . MET A 1 81 ? -3.172 0.212 11.025 1.00 94.75 81 MET A C 1
ATOM 613 O O . MET A 1 81 ? -2.295 0.968 11.419 1.00 94.75 81 MET A O 1
ATOM 617 N N . LEU A 1 82 ? -4.451 0.590 10.957 1.00 94.00 82 LEU A N 1
ATOM 618 C CA . LEU A 1 82 ? -4.897 1.937 11.338 1.00 94.00 82 LEU A CA 1
ATOM 619 C C . LEU A 1 82 ? -4.759 2.226 12.834 1.00 94.00 82 LEU A C 1
ATOM 621 O O . LEU A 1 82 ? -4.564 3.376 13.205 1.00 94.00 82 LEU A O 1
ATOM 625 N N . ASP A 1 83 ? -4.791 1.202 13.682 1.00 95.25 83 ASP A N 1
ATOM 626 C CA . ASP A 1 83 ? -4.558 1.362 15.121 1.00 95.25 83 ASP A CA 1
ATOM 627 C C . ASP A 1 83 ? -3.097 1.756 15.432 1.00 95.25 83 ASP A C 1
ATOM 629 O O . ASP A 1 83 ? -2.800 2.255 16.517 1.00 95.25 83 ASP A O 1
ATOM 633 N N . THR A 1 84 ? -2.176 1.550 14.481 1.00 93.75 84 THR A N 1
ATOM 634 C CA . THR A 1 84 ? -0.738 1.861 14.623 1.00 93.75 84 THR A CA 1
ATOM 635 C C . THR A 1 84 ? -0.250 2.971 13.691 1.00 93.75 84 THR A C 1
ATOM 637 O O . THR A 1 84 ? 0.793 3.578 13.942 1.00 93.75 84 THR A O 1
ATOM 640 N N . LEU A 1 85 ? -0.986 3.249 12.615 1.00 94.19 85 LEU A N 1
ATOM 641 C CA . LEU A 1 85 ? -0.649 4.238 11.600 1.00 94.19 85 LEU A CA 1
ATOM 642 C C . LEU A 1 85 ? -1.502 5.496 11.765 1.00 94.19 85 LEU A C 1
ATOM 644 O O . LEU A 1 85 ? -2.709 5.433 11.968 1.00 94.19 85 LEU A O 1
ATOM 648 N N . ASP A 1 86 ? -0.892 6.659 11.558 1.00 94.12 86 ASP A N 1
ATOM 649 C CA . ASP A 1 86 ? -1.647 7.904 11.438 1.00 94.12 86 ASP A CA 1
ATOM 650 C C . ASP A 1 86 ? -2.306 7.986 10.052 1.00 94.12 86 ASP A C 1
ATOM 652 O O . ASP A 1 86 ? -1.667 8.367 9.068 1.00 94.12 86 ASP A O 1
ATOM 656 N N . ALA A 1 87 ? -3.588 7.622 9.980 1.00 92.75 87 ALA A N 1
ATOM 657 C CA . ALA A 1 87 ? -4.364 7.592 8.740 1.00 92.75 87 ALA A CA 1
ATOM 658 C C . ALA A 1 87 ? -4.415 8.950 8.019 1.00 92.75 87 ALA A C 1
ATOM 660 O O . ALA A 1 87 ? -4.503 8.985 6.794 1.00 92.75 87 ALA A O 1
ATOM 661 N N . SER A 1 88 ? -4.309 10.065 8.754 1.00 94.00 88 SER A N 1
ATOM 662 C CA . SER A 1 88 ? -4.310 11.414 8.168 1.00 94.00 88 SER A CA 1
ATOM 663 C C . SER A 1 88 ? -3.073 11.694 7.308 1.00 94.00 88 SER A C 1
ATOM 665 O O . SER A 1 88 ? -3.083 12.603 6.482 1.00 94.00 88 SER A O 1
ATOM 667 N N . LYS A 1 89 ? -2.016 10.890 7.478 1.00 95.31 89 LYS A N 1
ATOM 668 C CA . LYS A 1 89 ? -0.777 10.964 6.701 1.00 95.31 89 LYS A CA 1
ATOM 669 C C . LYS A 1 89 ? -0.762 10.036 5.486 1.00 95.31 89 LYS A C 1
ATOM 671 O O . LYS A 1 89 ? 0.241 10.013 4.776 1.00 95.31 89 LYS A O 1
ATOM 676 N N . LEU A 1 90 ? -1.811 9.247 5.245 1.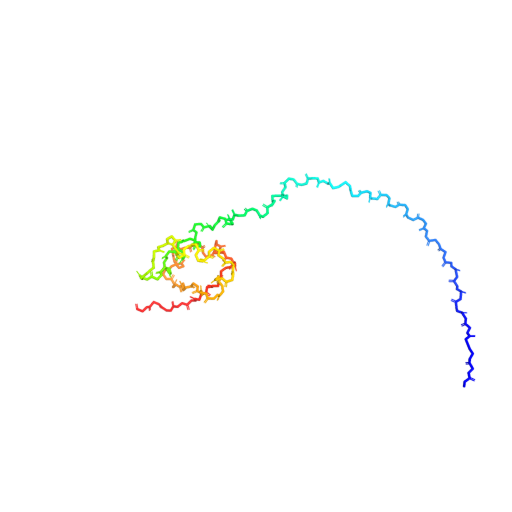00 95.00 90 LEU A N 1
ATOM 677 C CA . LEU A 1 90 ? -1.869 8.408 4.049 1.00 95.00 90 LEU A CA 1
ATOM 678 C C . LEU A 1 90 ? -1.913 9.282 2.796 1.00 95.00 90 LEU A C 1
ATOM 680 O O . LEU A 1 90 ? -2.664 10.249 2.712 1.00 95.00 90 LEU A O 1
ATOM 684 N N . ASP A 1 91 ? -1.081 8.928 1.823 1.00 94.50 91 ASP A N 1
ATOM 685 C CA . ASP A 1 91 ? -0.980 9.652 0.560 1.00 94.50 91 ASP A CA 1
ATOM 686 C C . ASP A 1 91 ? -2.245 9.396 -0.281 1.00 94.50 91 ASP A C 1
ATOM 688 O O . ASP A 1 91 ? -2.490 8.235 -0.633 1.00 94.50 91 ASP A O 1
ATOM 692 N N . PRO A 1 92 ? -3.036 10.435 -0.617 1.00 94.00 92 PRO A N 1
ATOM 693 C CA . PRO A 1 92 ? -4.277 10.296 -1.378 1.00 94.00 92 PRO A CA 1
ATOM 694 C C . PRO A 1 92 ? -4.056 9.878 -2.840 1.00 94.00 92 PRO A C 1
ATOM 696 O O . PRO A 1 92 ? -5.009 9.502 -3.517 1.00 94.00 92 PRO A O 1
ATOM 699 N N . GLY A 1 93 ? -2.817 9.916 -3.338 1.00 93.69 93 GLY A N 1
ATOM 700 C CA . GLY A 1 93 ? -2.442 9.416 -4.658 1.00 93.69 93 GLY A CA 1
ATOM 701 C C . GLY A 1 93 ? -2.462 7.889 -4.777 1.00 93.69 93 GLY A C 1
ATOM 702 O O . GLY A 1 93 ? -2.275 7.371 -5.879 1.00 93.69 93 GLY A O 1
ATOM 703 N N . TYR A 1 94 ? -2.679 7.164 -3.675 1.00 95.88 94 TYR A N 1
ATOM 704 C CA . TYR A 1 94 ? -2.849 5.713 -3.656 1.00 95.88 94 TYR A CA 1
ATOM 705 C C . TYR A 1 94 ? -4.296 5.326 -3.375 1.00 95.88 94 TYR A C 1
ATOM 707 O O . TYR A 1 94 ? -4.999 5.968 -2.595 1.00 95.88 94 TYR A O 1
ATOM 715 N N . GLN A 1 95 ? -4.729 4.221 -3.977 1.00 96.56 95 GLN A N 1
ATOM 716 C CA . GLN A 1 95 ? -6.019 3.635 -3.658 1.00 96.56 95 GLN A CA 1
ATOM 717 C C . GLN A 1 95 ? -5.882 2.688 -2.46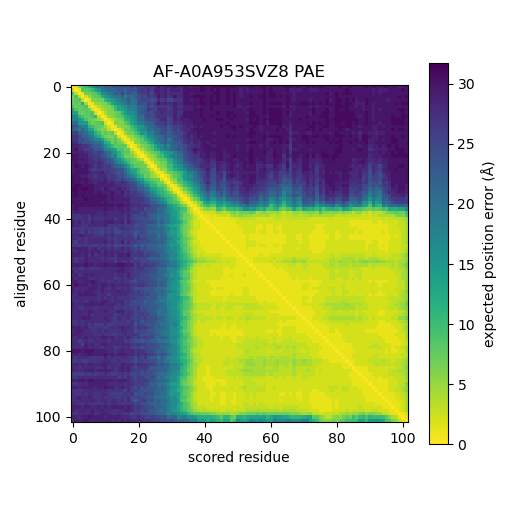7 1.00 96.56 95 GLN A C 1
ATOM 719 O O . GLN A 1 95 ? -5.088 1.750 -2.511 1.00 96.56 95 GLN A O 1
ATOM 724 N N . TYR A 1 96 ? -6.690 2.900 -1.428 1.00 96.94 96 TYR A N 1
ATOM 725 C CA . TYR A 1 96 ? -6.728 2.036 -0.250 1.00 96.94 96 TYR A CA 1
ATOM 726 C C . TYR A 1 96 ? -8.058 1.296 -0.154 1.00 96.94 96 TYR A C 1
ATOM 728 O O . TYR A 1 96 ? -9.121 1.868 -0.392 1.00 96.94 96 TYR A O 1
ATOM 736 N N . VAL A 1 97 ? -7.998 0.024 0.231 1.00 97.00 97 VAL A N 1
ATOM 737 C CA . VAL A 1 97 ? -9.170 -0.829 0.432 1.00 97.00 97 VAL A CA 1
ATOM 738 C C . VAL A 1 97 ? -9.119 -1.411 1.835 1.00 97.00 97 VAL A C 1
ATOM 740 O O . VAL A 1 97 ? -8.189 -2.142 2.184 1.00 97.00 97 VAL A O 1
ATOM 743 N N . MET A 1 98 ? -10.140 -1.102 2.633 1.00 96.75 98 MET A N 1
ATOM 744 C CA . MET A 1 98 ? -10.321 -1.713 3.945 1.00 96.75 98 MET A CA 1
ATOM 745 C C . MET A 1 98 ? -10.650 -3.197 3.777 1.00 96.75 98 MET A C 1
ATOM 747 O O . MET A 1 98 ? -11.573 -3.555 3.044 1.00 96.75 98 MET A O 1
ATOM 751 N N . VAL A 1 99 ? -9.922 -4.063 4.475 1.00 96.19 99 VAL A N 1
ATOM 752 C CA . VAL A 1 99 ? -10.176 -5.505 4.488 1.00 96.19 99 VAL A CA 1
ATOM 753 C C . VAL A 1 99 ? -10.278 -6.029 5.921 1.00 96.19 99 VAL A C 1
ATOM 755 O O . VAL A 1 99 ? -9.557 -5.550 6.800 1.00 96.19 99 VAL A O 1
ATOM 758 N N . PRO A 1 100 ? -11.152 -7.019 6.180 1.00 91.50 100 PRO A N 1
ATOM 759 C CA . PRO A 1 100 ? -11.241 -7.631 7.497 1.00 91.50 100 PRO A CA 1
ATOM 760 C C . PRO A 1 100 ? -9.939 -8.364 7.833 1.00 91.50 100 PRO A C 1
ATOM 762 O O . PRO A 1 100 ? -9.295 -8.952 6.955 1.00 91.50 100 PRO A O 1
ATOM 765 N N . VAL A 1 101 ? -9.578 -8.349 9.116 1.00 79.50 101 VAL A N 1
ATOM 766 C CA . VAL A 1 101 ? -8.556 -9.251 9.655 1.00 79.50 101 VAL A CA 1
ATOM 767 C C . VAL A 1 101 ? -9.147 -10.661 9.605 1.00 79.50 101 VAL A C 1
ATOM 769 O O . VAL A 1 101 ? -10.273 -10.866 10.057 1.00 79.50 101 VAL A O 1
ATOM 772 N N . ARG A 1 102 ? -8.436 -11.593 8.967 1.00 65.62 102 ARG A N 1
ATOM 773 C CA . ARG A 1 102 ? -8.808 -13.012 8.942 1.00 65.62 102 ARG A CA 1
ATOM 774 C C . ARG A 1 102 ? -8.169 -13.744 10.105 1.00 65.62 102 ARG A C 1
ATOM 776 O O . ARG A 1 102 ? -7.020 -13.376 10.433 1.00 65.62 102 ARG A O 1
#

pLDDT: mean 78.13, std 22.15, range [38.28, 97.81]